Protein AF-A0A3C1G5X4-F1 (afdb_monomer_lite)

Structure (mmCIF, N/CA/C/O backbone):
data_AF-A0A3C1G5X4-F1
#
_entry.id   AF-A0A3C1G5X4-F1
#
loop_
_atom_site.group_PDB
_atom_site.id
_atom_site.type_symbol
_atom_site.label_atom_id
_atom_site.label_alt_id
_atom_site.label_comp_id
_atom_site.label_asym_id
_atom_site.label_entity_id
_atom_site.label_seq_id
_atom_site.pdbx_PDB_ins_code
_atom_site.Cartn_x
_atom_site.Cartn_y
_atom_site.Cartn_z
_atom_site.occupancy
_atom_site.B_iso_or_equiv
_atom_site.auth_seq_id
_atom_site.auth_comp_id
_atom_site.auth_asym_id
_atom_site.auth_atom_id
_atom_site.pdbx_PDB_model_num
ATOM 1 N N . MET A 1 1 ? -15.131 -50.907 -40.702 1.00 49.12 1 MET A N 1
ATOM 2 C CA . MET A 1 1 ? -14.258 -50.267 -39.691 1.00 49.12 1 MET A CA 1
ATOM 3 C C . MET A 1 1 ? -14.423 -48.746 -39.749 1.00 49.12 1 MET A C 1
ATOM 5 O O . MET A 1 1 ? -13.619 -48.085 -40.386 1.00 49.12 1 MET A O 1
ATOM 9 N N . LYS A 1 2 ? -15.504 -48.186 -39.184 1.00 49.38 2 LYS A N 1
ATOM 10 C CA . LYS A 1 2 ? -15.784 -46.731 -39.173 1.00 49.38 2 LYS A CA 1
ATOM 11 C C . LYS A 1 2 ? -16.696 -46.346 -37.987 1.00 49.38 2 LYS A C 1
ATOM 13 O O . LYS A 1 2 ? -17.734 -45.744 -38.201 1.00 49.38 2 LYS A O 1
ATOM 18 N N . SER A 1 3 ? -16.367 -46.736 -36.751 1.00 52.91 3 SER A N 1
ATOM 19 C CA . SER A 1 3 ? -17.210 -46.393 -35.578 1.00 52.91 3 SER A CA 1
ATOM 20 C C . SER A 1 3 ? -16.439 -46.234 -34.262 1.00 52.91 3 SER A C 1
ATOM 22 O O . SER A 1 3 ? -17.001 -46.453 -33.199 1.00 52.91 3 SER A O 1
ATOM 24 N N . THR A 1 4 ? -15.159 -45.862 -34.296 1.00 50.31 4 THR A N 1
ATOM 25 C CA . THR A 1 4 ? -14.372 -45.635 -33.064 1.00 50.31 4 THR A CA 1
ATOM 26 C C . THR A 1 4 ? -13.879 -44.199 -32.893 1.00 50.31 4 THR A C 1
ATOM 28 O O . THR A 1 4 ? -13.441 -43.843 -31.808 1.00 50.31 4 THR A O 1
ATOM 31 N N . VAL A 1 5 ? -14.006 -43.341 -33.911 1.00 53.31 5 VAL A N 1
ATOM 32 C CA . VAL A 1 5 ? -13.468 -41.963 -33.868 1.00 53.31 5 VAL A CA 1
ATOM 33 C C . VAL A 1 5 ? -14.471 -40.946 -33.298 1.00 53.31 5 VAL A C 1
ATOM 35 O O . VAL A 1 5 ? -14.082 -39.863 -32.884 1.00 53.31 5 VAL A O 1
ATOM 38 N N . PHE A 1 6 ? -15.762 -41.285 -33.215 1.00 48.81 6 PHE A N 1
ATOM 39 C CA . PHE A 1 6 ? -16.797 -40.336 -32.773 1.00 48.81 6 PHE A CA 1
ATOM 40 C C . PHE A 1 6 ? -17.026 -40.289 -31.253 1.00 48.81 6 PHE A C 1
ATOM 42 O O . PHE A 1 6 ? -17.592 -39.321 -30.756 1.00 48.81 6 PHE A O 1
ATOM 49 N N . ILE A 1 7 ? -16.582 -41.299 -30.498 1.00 53.88 7 ILE A N 1
ATOM 50 C CA . ILE A 1 7 ? -16.877 -41.400 -29.055 1.00 53.88 7 ILE A CA 1
ATOM 51 C C . ILE A 1 7 ? -15.843 -40.641 -28.205 1.00 53.88 7 ILE A C 1
ATOM 53 O O . ILE A 1 7 ? -16.163 -40.163 -27.120 1.00 53.88 7 ILE A O 1
ATOM 57 N N . THR A 1 8 ? -14.628 -40.427 -28.713 1.00 53.16 8 THR A N 1
ATOM 58 C CA . THR A 1 8 ? -13.585 -39.667 -28.004 1.00 53.16 8 THR A CA 1
ATOM 59 C C . THR A 1 8 ? -13.801 -38.152 -28.029 1.00 53.16 8 THR A C 1
ATOM 61 O O . THR A 1 8 ? -13.271 -37.461 -27.164 1.00 53.16 8 THR A O 1
ATOM 64 N N . LEU A 1 9 ? -14.608 -37.619 -28.956 1.00 48.22 9 LEU A N 1
ATOM 65 C CA . LEU A 1 9 ? -14.823 -36.170 -29.069 1.00 48.22 9 LEU A CA 1
ATOM 66 C C . LEU A 1 9 ? -15.891 -35.624 -28.100 1.00 48.22 9 LEU A C 1
ATOM 68 O O . LEU A 1 9 ? -15.867 -34.443 -27.770 1.00 48.22 9 LEU A O 1
ATOM 72 N N . ILE A 1 10 ? -16.806 -36.469 -27.611 1.00 54.38 10 ILE A N 1
ATOM 73 C CA . ILE A 1 10 ? -17.883 -36.045 -26.693 1.00 54.38 10 ILE A CA 1
ATOM 74 C C . ILE A 1 10 ? -17.383 -35.971 -25.239 1.00 54.38 10 ILE A C 1
ATOM 76 O O . ILE A 1 10 ? -17.856 -35.145 -24.463 1.00 54.38 10 ILE A O 1
ATOM 80 N N . PHE A 1 11 ? -16.359 -36.749 -24.878 1.00 49.84 11 PHE A N 1
ATOM 81 C CA . PHE A 1 11 ? -15.753 -36.692 -23.540 1.00 49.84 11 PHE A CA 1
ATOM 82 C C . PHE A 1 11 ? -14.869 -35.456 -23.302 1.00 49.84 11 PHE A C 1
ATOM 84 O O . PHE A 1 11 ? -14.578 -35.128 -22.155 1.00 49.84 11 PHE A O 1
ATOM 91 N N . LEU A 1 12 ? -14.478 -34.738 -24.359 1.00 49.97 12 LEU A N 1
ATOM 92 C CA . LEU A 1 12 ? -13.647 -33.530 -24.274 1.00 49.97 12 LEU A CA 1
ATOM 93 C C . LEU A 1 12 ? -14.450 -32.227 -24.122 1.00 49.97 12 LEU A C 1
ATOM 95 O O . LEU A 1 12 ? -13.857 -31.176 -23.899 1.00 49.97 12 LEU A O 1
ATOM 99 N N . LEU A 1 13 ? -15.784 -32.286 -24.201 1.00 49.97 13 LEU A N 1
ATOM 100 C CA . LEU A 1 13 ? -16.666 -31.116 -24.076 1.00 49.97 13 LEU A CA 1
ATOM 101 C C . LEU A 1 13 ? -17.341 -30.983 -22.699 1.00 49.97 13 LEU A C 1
ATOM 103 O O . LEU A 1 13 ? -18.046 -30.009 -22.470 1.00 49.97 13 LEU A O 1
ATOM 107 N N . MET A 1 14 ? -17.118 -31.920 -21.770 1.00 51.94 14 MET A N 1
ATOM 108 C CA . MET A 1 14 ? -17.723 -31.895 -20.424 1.00 51.94 14 MET A CA 1
ATOM 109 C C . MET A 1 14 ? -16.789 -31.366 -19.318 1.00 51.94 14 MET A C 1
ATOM 111 O O . MET A 1 14 ? -17.179 -31.338 -18.155 1.00 51.94 14 MET A O 1
ATOM 115 N N . THR A 1 15 ? -15.561 -30.937 -19.636 1.00 52.03 15 THR A N 1
ATOM 116 C CA . THR A 1 15 ? -14.566 -30.490 -18.631 1.00 52.03 15 THR A CA 1
ATOM 117 C C . THR A 1 15 ? -14.362 -28.975 -18.550 1.00 52.03 15 THR A C 1
ATOM 119 O O . THR A 1 15 ? -13.504 -28.504 -17.809 1.00 52.03 15 THR A O 1
ATOM 122 N N . SER A 1 16 ? -15.160 -28.183 -19.258 1.00 46.69 16 SER A N 1
ATOM 123 C CA . SER A 1 16 ? -15.154 -26.717 -19.179 1.00 46.69 16 SER A CA 1
ATOM 124 C C . SER A 1 16 ? -16.594 -26.281 -18.905 1.00 46.69 16 SER A C 1
ATOM 126 O O . SER A 1 16 ? -17.470 -26.525 -19.714 1.00 46.69 16 SER A O 1
ATOM 128 N N . THR A 1 17 ? -16.989 -25.726 -17.768 1.00 49.56 17 THR A N 1
ATOM 129 C CA . THR A 1 17 ? -16.284 -24.915 -16.782 1.00 49.56 17 THR A CA 1
ATOM 130 C C . THR A 1 17 ? -17.066 -25.004 -15.470 1.00 49.56 17 THR A C 1
ATOM 132 O O . THR A 1 17 ? -18.128 -24.395 -15.341 1.00 49.56 17 THR A O 1
ATOM 135 N N . ILE A 1 18 ? -16.544 -25.717 -14.471 1.00 49.91 18 ILE A N 1
ATOM 136 C CA . ILE A 1 18 ? -16.861 -25.356 -13.089 1.00 49.91 18 ILE A CA 1
ATOM 137 C C . ILE A 1 18 ? -16.033 -24.100 -12.854 1.00 49.91 18 ILE A C 1
ATOM 139 O O . ILE A 1 18 ? -14.828 -24.172 -12.617 1.00 49.91 18 ILE A O 1
ATOM 143 N N . VAL A 1 19 ? -16.662 -22.937 -13.028 1.00 45.19 19 VAL A N 1
ATOM 144 C CA . VAL A 1 19 ? -16.152 -21.701 -12.446 1.00 45.19 19 VAL A CA 1
ATOM 145 C C . VAL A 1 19 ? -16.224 -21.949 -10.949 1.00 45.19 19 VAL A C 1
ATOM 147 O O . VAL A 1 19 ? -17.275 -21.798 -10.332 1.00 45.19 19 VAL A O 1
ATOM 150 N N . VAL A 1 20 ? -15.120 -22.437 -10.387 1.00 46.50 20 VAL A N 1
ATOM 151 C CA . VAL A 1 20 ? -14.869 -22.340 -8.959 1.00 46.50 20 VAL A CA 1
ATOM 152 C C . VAL A 1 20 ? -14.794 -20.842 -8.722 1.00 46.50 20 VAL A C 1
ATOM 154 O O . VAL A 1 20 ? -13.749 -20.218 -8.895 1.00 46.50 20 VAL A O 1
ATOM 157 N N . PHE A 1 21 ? -15.947 -20.248 -8.417 1.00 40.31 21 PHE A N 1
ATOM 158 C CA . PHE A 1 21 ? -15.973 -19.085 -7.563 1.00 40.31 21 PHE A CA 1
ATOM 159 C C . PHE A 1 21 ? -15.227 -19.548 -6.320 1.00 40.31 21 PHE A C 1
ATOM 161 O O . PHE A 1 21 ? -15.759 -20.279 -5.489 1.00 40.31 21 PHE A O 1
ATOM 168 N N . ALA A 1 22 ? -13.944 -19.201 -6.252 1.00 45.12 22 ALA A N 1
ATOM 169 C CA . ALA A 1 22 ? -13.315 -18.964 -4.979 1.00 45.12 22 ALA A CA 1
ATOM 170 C C . ALA A 1 22 ? -14.116 -17.802 -4.390 1.00 45.12 22 ALA A C 1
ATOM 172 O O . ALA A 1 22 ? -13.772 -16.635 -4.564 1.00 45.12 22 ALA A O 1
ATOM 173 N N . GLU A 1 23 ? -15.274 -18.123 -3.811 1.00 42.19 23 GLU A N 1
ATOM 174 C CA . GLU A 1 23 ? -15.791 -17.333 -2.721 1.00 42.19 23 GLU A CA 1
ATOM 175 C C . GLU A 1 23 ? -14.635 -17.347 -1.730 1.00 42.19 23 GLU A C 1
ATOM 177 O O . GLU A 1 23 ? -14.318 -18.376 -1.131 1.00 42.19 23 GLU A O 1
ATOM 182 N N . ASP A 1 24 ? -13.899 -16.235 -1.696 1.00 42.38 24 ASP A N 1
ATOM 183 C CA . ASP A 1 24 ? -13.117 -15.849 -0.537 1.00 42.38 24 ASP A CA 1
ATOM 184 C C . ASP A 1 24 ? -14.121 -15.912 0.614 1.00 42.38 24 ASP A C 1
ATOM 186 O O . ASP A 1 24 ? -14.856 -14.953 0.869 1.00 42.38 24 ASP A O 1
ATOM 190 N N . GLU A 1 25 ? -14.243 -17.087 1.243 1.00 40.38 25 GLU A N 1
ATOM 191 C CA . GLU A 1 25 ? -14.987 -17.207 2.480 1.00 40.38 25 GLU A CA 1
ATOM 192 C C . GLU A 1 25 ? -14.458 -16.086 3.368 1.00 40.38 25 GLU A C 1
ATOM 194 O O . GLU A 1 25 ? -13.232 -15.908 3.441 1.00 40.38 25 GLU A O 1
ATOM 199 N N . PRO A 1 26 ? -15.335 -15.274 3.985 1.00 43.09 26 PRO A N 1
ATOM 200 C CA . PRO A 1 26 ? -14.900 -14.155 4.790 1.00 43.09 26 PRO A CA 1
ATOM 201 C C . PRO A 1 26 ? -14.066 -14.737 5.918 1.00 43.09 26 PRO A C 1
ATOM 203 O O . PRO A 1 26 ? -14.596 -15.254 6.895 1.00 43.09 26 PRO A O 1
ATOM 206 N N . LYS A 1 27 ? -12.744 -14.720 5.745 1.00 51.12 27 LYS A N 1
ATOM 207 C CA . LYS A 1 27 ? -11.814 -15.298 6.697 1.00 51.12 27 LYS A CA 1
ATOM 208 C C . LYS A 1 27 ? -12.042 -14.541 7.994 1.00 51.12 27 LYS A C 1
ATOM 210 O O . LYS A 1 27 ? -11.720 -13.357 8.087 1.00 51.12 27 LYS A O 1
ATOM 215 N N . ILE A 1 28 ? -12.687 -15.202 8.951 1.00 47.69 28 ILE A N 1
ATOM 216 C CA . ILE A 1 28 ? -12.995 -14.634 10.257 1.00 47.69 28 ILE A CA 1
ATOM 217 C C . ILE A 1 28 ? -11.686 -14.687 11.028 1.00 47.69 28 ILE A C 1
ATOM 219 O O . ILE A 1 28 ? -11.305 -15.726 11.564 1.00 47.69 28 ILE A O 1
ATOM 223 N N . PHE A 1 29 ? -10.950 -13.580 11.005 1.00 50.50 29 PHE A N 1
ATOM 224 C CA . PHE A 1 29 ? -9.705 -13.488 11.752 1.00 50.50 29 PHE A CA 1
ATOM 225 C C . PHE A 1 29 ? -10.045 -13.329 13.231 1.00 50.50 29 PHE A C 1
ATOM 227 O O . PHE A 1 29 ? -10.739 -12.388 13.624 1.00 50.50 29 PHE A O 1
ATOM 234 N N . SER A 1 30 ? -9.589 -14.280 14.041 1.00 49.56 30 SER A N 1
ATOM 235 C CA . SER A 1 30 ? -9.834 -14.270 15.481 1.00 49.56 30 SER A CA 1
ATOM 236 C C . SER A 1 30 ? -8.801 -13.381 16.181 1.00 49.56 30 SER A C 1
ATOM 238 O O . SER A 1 30 ? -7.772 -13.031 15.601 1.00 49.56 30 SER A O 1
ATOM 240 N N . ASN A 1 31 ? -9.020 -13.040 17.455 1.00 48.72 31 ASN A N 1
ATOM 241 C CA . ASN A 1 31 ? -8.040 -12.277 18.241 1.00 48.72 31 ASN A CA 1
ATOM 242 C C . ASN A 1 31 ? -6.639 -12.933 18.272 1.00 48.72 31 ASN A C 1
ATOM 244 O O . ASN A 1 31 ? -5.655 -12.246 18.536 1.00 48.72 31 ASN A O 1
ATOM 248 N N . SER A 1 32 ? -6.512 -14.231 17.959 1.00 52.09 32 SER A N 1
ATOM 249 C CA . SER A 1 32 ? -5.213 -14.903 17.811 1.00 52.09 32 SER A CA 1
ATOM 250 C C . SER A 1 32 ? -4.388 -14.397 16.625 1.00 52.09 32 SER A C 1
ATOM 252 O O . SER A 1 32 ? -3.160 -14.433 16.681 1.00 52.09 32 SER A O 1
ATOM 254 N N . ASP A 1 33 ? -5.028 -13.894 15.567 1.00 51.75 33 ASP A N 1
ATOM 255 C CA . ASP A 1 33 ? -4.351 -13.385 14.367 1.00 51.75 33 ASP A CA 1
ATOM 256 C C . ASP A 1 33 ? -3.678 -12.020 14.602 1.00 51.75 33 ASP A C 1
ATOM 258 O O . ASP A 1 33 ? -2.836 -11.582 13.816 1.00 51.75 33 ASP A O 1
ATOM 262 N N . LEU A 1 34 ? -3.991 -11.367 15.728 1.00 53.50 34 LEU A N 1
ATOM 263 C CA . LEU A 1 34 ? -3.372 -10.117 16.183 1.00 53.50 34 LEU A CA 1
ATOM 264 C C . LEU A 1 34 ? -2.023 -10.343 16.886 1.00 53.50 34 LEU A C 1
ATOM 266 O O . LEU A 1 34 ? -1.297 -9.389 17.161 1.00 53.50 34 LEU A O 1
ATOM 270 N N . THR A 1 35 ? -1.623 -11.597 17.125 1.00 53.03 35 THR A N 1
ATOM 271 C CA . THR A 1 35 ? -0.295 -11.922 17.679 1.00 53.03 35 THR A CA 1
ATOM 272 C C . THR A 1 35 ? 0.867 -11.446 16.795 1.00 53.03 35 THR A C 1
ATOM 274 O O . THR A 1 35 ? 1.985 -11.309 17.297 1.00 53.03 35 THR A O 1
ATOM 277 N N . LYS A 1 36 ? 0.615 -11.106 15.517 1.00 58.28 36 LYS A N 1
ATOM 278 C CA . LYS A 1 36 ? 1.622 -10.549 14.595 1.00 58.28 36 LYS A CA 1
ATOM 279 C C . LYS A 1 36 ? 2.200 -9.199 15.045 1.00 58.28 36 LYS A C 1
ATOM 281 O O . LYS A 1 36 ? 3.341 -8.906 14.715 1.00 58.28 36 LYS A O 1
ATOM 286 N N . TYR A 1 37 ? 1.474 -8.411 15.843 1.00 52.44 37 TYR A N 1
ATOM 287 C CA . TYR A 1 37 ? 1.978 -7.134 16.379 1.00 52.44 37 TYR A CA 1
ATOM 288 C C . TYR A 1 37 ? 2.816 -7.299 17.658 1.00 52.44 37 TYR A C 1
ATOM 290 O O . TYR A 1 37 ? 3.270 -6.313 18.231 1.00 52.44 37 TYR A O 1
ATOM 298 N N . GLY A 1 38 ? 3.013 -8.538 18.126 1.00 45.72 38 GLY A N 1
ATOM 299 C CA . GLY A 1 38 ? 3.728 -8.848 19.364 1.00 45.72 38 GLY A CA 1
ATOM 300 C C . GLY A 1 38 ? 5.202 -9.236 19.205 1.00 45.72 38 GLY A C 1
ATOM 301 O O . GLY A 1 38 ? 5.830 -9.564 20.211 1.00 45.72 38 GLY A O 1
ATOM 302 N N . ARG A 1 39 ? 5.778 -9.259 17.993 1.00 51.28 39 ARG A N 1
ATOM 303 C CA . ARG A 1 39 ? 7.191 -9.638 17.789 1.00 51.28 39 ARG A CA 1
ATOM 304 C C . ARG A 1 39 ? 7.867 -8.858 16.662 1.00 51.28 39 ARG A C 1
ATOM 306 O O . ARG A 1 39 ? 7.634 -9.137 15.493 1.00 51.28 39 ARG A O 1
ATOM 313 N N . GLY A 1 40 ? 8.769 -7.959 17.045 1.00 40.06 40 GLY A N 1
ATOM 314 C CA . GLY A 1 40 ? 9.733 -7.303 16.163 1.00 40.06 40 GLY A CA 1
ATOM 315 C C . GLY A 1 40 ? 10.490 -6.222 16.929 1.00 40.06 40 GLY A C 1
ATOM 316 O O . GLY A 1 40 ? 9.880 -5.272 17.412 1.00 40.06 40 GLY A O 1
ATOM 317 N N . ASP A 1 41 ? 11.793 -6.433 17.105 1.00 45.72 41 ASP A N 1
ATOM 318 C CA . ASP A 1 41 ? 12.717 -5.624 17.903 1.00 45.72 41 ASP A CA 1
ATOM 319 C C . ASP A 1 41 ? 12.580 -4.115 17.632 1.00 45.72 41 ASP A C 1
ATOM 321 O O . ASP A 1 41 ? 12.596 -3.691 16.480 1.00 45.72 41 ASP A O 1
ATOM 325 N N . SER A 1 42 ? 12.483 -3.322 18.711 1.00 42.53 42 SER A N 1
ATOM 326 C CA . SER A 1 42 ? 12.255 -1.858 18.818 1.00 42.53 42 SER A CA 1
ATOM 327 C C . SER A 1 42 ? 10.814 -1.334 19.007 1.00 42.53 42 SER A C 1
ATOM 329 O O . SER A 1 42 ? 10.616 -0.124 19.102 1.00 42.53 42 SER A O 1
ATOM 331 N N . GLY A 1 43 ? 9.823 -2.208 19.217 1.00 41.03 43 GLY A N 1
ATOM 332 C CA . GLY A 1 43 ? 8.529 -1.847 19.832 1.00 41.03 43 GLY A CA 1
ATOM 333 C C . GLY A 1 43 ? 8.537 -1.989 21.368 1.00 41.03 43 GLY A C 1
ATOM 334 O O . GLY A 1 43 ? 9.355 -2.747 21.893 1.00 41.03 43 GLY A O 1
ATOM 335 N N . PRO A 1 44 ? 7.660 -1.287 22.122 1.00 39.25 44 PRO A N 1
ATOM 336 C CA . PRO A 1 44 ? 7.645 -1.356 23.583 1.00 39.25 44 PRO A CA 1
ATOM 337 C C . PRO A 1 44 ? 7.445 -2.804 24.039 1.00 39.25 44 PRO A C 1
ATOM 339 O O . PRO A 1 44 ? 6.530 -3.488 23.590 1.00 39.25 44 PRO A O 1
ATOM 342 N N . SER A 1 45 ? 8.339 -3.268 24.912 1.00 37.56 45 SER A N 1
ATOM 343 C CA . SER A 1 45 ? 8.359 -4.619 25.473 1.00 37.56 45 SER A CA 1
ATOM 344 C C . SER A 1 45 ? 7.011 -4.970 26.110 1.00 37.56 45 SER A C 1
ATOM 346 O O . SER A 1 45 ? 6.716 -4.549 27.228 1.00 37.56 45 SER A O 1
ATOM 348 N N . TYR A 1 46 ? 6.185 -5.748 25.412 1.00 48.31 46 TYR A N 1
ATOM 349 C CA . TYR A 1 46 ? 4.961 -6.299 25.980 1.00 48.31 46 TYR A CA 1
ATOM 350 C C . TYR A 1 46 ? 5.322 -7.532 26.809 1.00 48.31 46 TYR A C 1
ATOM 352 O O . TYR A 1 46 ? 5.525 -8.627 26.279 1.00 48.31 46 TYR A O 1
ATOM 360 N N . ASP A 1 47 ? 5.417 -7.334 28.123 1.00 39.19 47 ASP A N 1
ATOM 361 C CA . ASP A 1 47 ? 5.464 -8.411 29.108 1.00 39.19 47 ASP A CA 1
ATOM 362 C C . ASP A 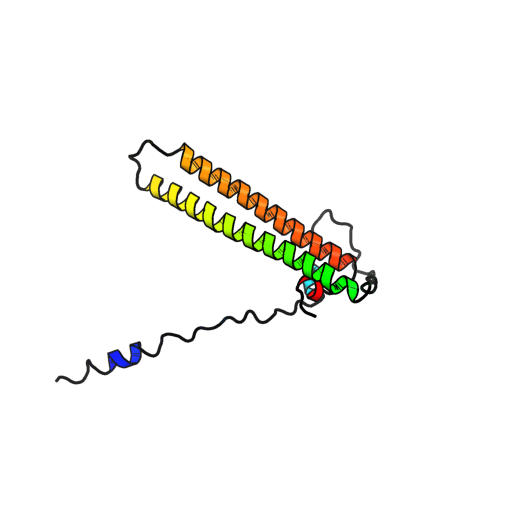1 47 ? 4.321 -9.400 28.841 1.00 39.19 47 ASP A C 1
ATOM 364 O O . ASP A 1 47 ? 3.136 -9.082 29.001 1.00 39.19 47 ASP A O 1
ATOM 368 N N . LYS A 1 48 ? 4.689 -10.626 28.458 1.00 44.66 48 LYS A N 1
ATOM 369 C CA . LYS A 1 48 ? 3.809 -11.798 28.443 1.00 44.66 48 LYS A CA 1
ATOM 370 C C . LYS A 1 48 ? 3.344 -12.082 29.873 1.00 44.66 48 LYS A C 1
ATOM 372 O O . LYS A 1 48 ? 3.935 -12.898 30.570 1.00 44.66 48 LYS A O 1
ATOM 377 N N . GLY A 1 49 ? 2.310 -11.395 30.334 1.00 41.28 49 GLY A N 1
ATOM 378 C CA . GLY A 1 49 ? 1.790 -11.611 31.684 1.00 41.28 49 GLY A CA 1
ATOM 379 C C . GLY A 1 49 ? 0.826 -10.553 32.192 1.00 41.28 49 GLY A C 1
ATOM 380 O O . GLY A 1 49 ? 0.102 -10.815 33.148 1.00 41.28 49 GLY A O 1
ATOM 381 N N . LYS A 1 50 ? 0.749 -9.381 31.555 1.00 41.00 50 LYS A N 1
ATOM 382 C CA . LYS A 1 50 ? -0.319 -8.427 31.857 1.00 41.00 50 LYS A CA 1
ATOM 383 C C . LYS A 1 50 ? -1.485 -8.693 30.917 1.00 41.00 50 LYS A C 1
ATOM 385 O O . LYS A 1 50 ? -1.351 -8.509 29.711 1.00 41.00 50 LYS A O 1
ATOM 390 N N . ASN A 1 51 ? -2.620 -9.116 31.477 1.00 41.88 51 ASN A N 1
ATOM 391 C CA . ASN A 1 51 ? -3.922 -8.919 30.845 1.00 41.88 51 ASN A CA 1
ATOM 392 C C . ASN A 1 51 ? -4.014 -7.428 30.512 1.00 41.88 51 ASN A C 1
ATOM 394 O O . ASN A 1 51 ? -4.276 -6.607 31.390 1.00 41.88 51 ASN A O 1
ATOM 398 N N . VAL A 1 52 ? -3.697 -7.067 29.269 1.00 48.84 52 VAL A N 1
ATOM 399 C CA . VAL A 1 52 ? -3.999 -5.741 28.752 1.00 48.84 52 VAL A CA 1
ATOM 400 C C . VAL A 1 52 ? -5.514 -5.730 28.666 1.00 48.84 52 VAL A C 1
ATOM 402 O O . VAL A 1 52 ? -6.088 -6.277 27.728 1.00 48.84 52 VAL A O 1
ATOM 405 N N . THR A 1 53 ? -6.165 -5.201 29.702 1.00 51.97 53 THR A N 1
ATOM 406 C CA . THR A 1 53 ? -7.585 -4.874 29.647 1.00 51.97 53 THR A CA 1
ATOM 407 C C . THR A 1 53 ? -7.714 -3.805 28.576 1.00 51.97 53 THR A C 1
ATOM 409 O O . THR A 1 53 ? -7.483 -2.623 28.833 1.00 51.97 53 THR A O 1
ATOM 412 N N . LEU A 1 54 ? -7.963 -4.246 27.343 1.00 58.19 54 LEU A N 1
ATOM 413 C CA . LEU A 1 54 ? -8.269 -3.348 26.247 1.00 58.19 54 LEU A CA 1
ATOM 414 C C . LEU A 1 54 ? -9.502 -2.540 26.665 1.00 58.19 54 LEU A C 1
ATOM 416 O O . LEU A 1 54 ? -10.436 -3.121 27.228 1.00 58.19 54 LEU A O 1
ATOM 420 N N . PRO A 1 55 ? -9.497 -1.213 26.463 1.00 60.72 55 PRO A N 1
ATOM 421 C CA . PRO A 1 55 ? -10.672 -0.407 26.749 1.00 60.72 55 PRO A CA 1
ATOM 422 C C . PRO A 1 55 ? -11.863 -0.967 25.965 1.00 60.72 55 PRO A C 1
ATOM 424 O O . PRO A 1 55 ? -11.703 -1.385 24.817 1.00 60.72 55 PRO A O 1
ATOM 427 N N . GLU A 1 56 ? -13.048 -1.004 26.581 1.00 60.53 56 GLU A N 1
ATOM 428 C CA . GLU A 1 56 ? -14.258 -1.371 25.846 1.00 60.53 56 GLU A CA 1
ATOM 429 C C . GLU A 1 56 ? -14.412 -0.440 24.634 1.00 60.53 56 GLU A C 1
ATOM 431 O O . GLU A 1 56 ? -14.209 0.776 24.768 1.00 60.53 56 GLU A O 1
ATOM 436 N N . PRO A 1 57 ? -14.746 -0.987 23.451 1.00 58.28 57 PRO A N 1
ATOM 437 C CA . PRO A 1 57 ? -14.880 -0.192 22.245 1.00 58.28 57 PRO A CA 1
ATOM 438 C C . PRO A 1 57 ? -15.914 0.908 22.479 1.00 58.28 57 PRO A C 1
ATOM 440 O O . PRO A 1 57 ? -17.072 0.650 22.821 1.00 58.28 57 PRO A O 1
ATOM 443 N N . LYS A 1 58 ? -15.479 2.158 22.310 1.00 59.62 58 LYS A N 1
ATOM 444 C CA . LYS A 1 58 ? -16.348 3.328 22.402 1.00 59.62 58 LYS A CA 1
ATOM 445 C C . LYS A 1 58 ? -17.435 3.189 21.335 1.00 59.62 58 LYS A C 1
ATOM 447 O O . LYS A 1 58 ? -17.108 3.081 20.169 1.00 59.62 58 LYS A O 1
ATOM 452 N N . SER A 1 59 ? -18.698 3.146 21.769 1.00 66.25 59 SER A N 1
ATOM 453 C CA . SER A 1 59 ? -19.932 3.433 21.015 1.00 66.25 59 SER A CA 1
ATOM 454 C C . SER A 1 59 ? -20.137 2.792 19.620 1.00 66.25 59 SER A C 1
ATOM 456 O O . SER A 1 59 ? -19.291 2.792 18.735 1.00 66.25 59 SER A O 1
ATOM 458 N N . ASN A 1 60 ? -21.370 2.362 19.323 1.00 66.62 60 ASN A N 1
ATOM 459 C CA . ASN A 1 60 ? -21.757 1.938 17.966 1.00 66.62 60 ASN A CA 1
ATOM 460 C C . ASN A 1 60 ? -21.545 3.025 16.884 1.00 66.62 60 ASN A C 1
ATOM 462 O O . ASN A 1 60 ? -21.478 2.674 15.707 1.00 66.62 60 ASN A O 1
ATOM 466 N N . SER A 1 61 ? -21.436 4.309 17.254 1.00 66.19 61 SER A N 1
ATOM 467 C CA . SER A 1 61 ? -21.104 5.407 16.327 1.00 66.19 61 SER A CA 1
ATOM 468 C C . SER A 1 61 ? -19.735 5.243 15.670 1.00 66.19 61 SER A C 1
ATOM 470 O O . SER A 1 61 ? -19.559 5.635 14.519 1.00 66.19 61 SER A O 1
ATOM 472 N N . ASP A 1 62 ? -18.790 4.606 16.359 1.00 82.06 62 ASP A N 1
ATOM 473 C CA . ASP A 1 62 ? -17.393 4.553 15.929 1.00 82.06 62 ASP A CA 1
ATOM 474 C C . ASP A 1 62 ? -17.188 3.412 14.914 1.00 82.06 62 ASP A C 1
ATOM 476 O O . ASP A 1 62 ? -16.236 3.421 14.135 1.00 82.06 62 ASP A O 1
ATOM 480 N N . LYS A 1 63 ? -18.138 2.462 14.834 1.00 85.00 63 LYS A N 1
ATOM 481 C CA . LYS A 1 63 ? -18.149 1.356 13.855 1.00 85.00 63 LYS A CA 1
ATOM 482 C C . LYS A 1 63 ? -17.979 1.842 12.421 1.00 85.00 63 LYS A C 1
ATOM 484 O O . LYS A 1 63 ? -17.177 1.289 11.673 1.00 85.00 63 LYS A O 1
ATOM 489 N N . GLN A 1 64 ? -18.748 2.861 12.036 1.00 88.94 64 GLN A N 1
ATOM 490 C CA . GLN A 1 64 ? -18.721 3.395 10.674 1.00 88.94 64 GLN A CA 1
ATOM 491 C C . GLN A 1 64 ? -17.409 4.121 10.380 1.00 88.94 64 GLN A C 1
ATOM 493 O O . GLN A 1 64 ? -16.900 4.027 9.267 1.00 88.94 64 GLN A O 1
ATOM 498 N N . GLU A 1 65 ? -16.841 4.807 11.372 1.00 90.31 65 GLU A N 1
ATOM 499 C CA . GLU A 1 65 ? -15.560 5.492 11.225 1.00 90.31 65 GLU A CA 1
ATOM 500 C C . GLU A 1 65 ? -14.414 4.496 11.029 1.00 90.31 65 GLU A C 1
ATOM 502 O O . GLU A 1 65 ? -13.632 4.643 10.090 1.00 90.31 65 GLU A O 1
ATOM 507 N N . TRP A 1 66 ? -14.361 3.440 11.845 1.00 90.62 66 TRP A N 1
ATOM 508 C CA . TRP A 1 66 ? -13.359 2.382 11.710 1.00 90.62 66 TRP A CA 1
ATOM 509 C C . TRP A 1 66 ? -13.509 1.604 10.401 1.00 90.62 66 TRP A C 1
ATOM 511 O O . TRP A 1 66 ? -12.515 1.361 9.721 1.00 90.62 66 TRP A O 1
ATOM 521 N N . CYS A 1 67 ? -14.739 1.282 9.998 1.00 91.75 67 CYS A N 1
ATOM 522 C CA . CYS A 1 67 ? -15.011 0.674 8.695 1.00 91.75 67 CYS A CA 1
ATOM 523 C C . CYS A 1 67 ? -14.552 1.573 7.538 1.00 91.75 67 CYS A C 1
ATOM 525 O O . CYS A 1 67 ? -13.878 1.104 6.621 1.00 91.75 67 CYS A O 1
ATOM 527 N N . ARG A 1 68 ? -14.843 2.880 7.593 1.00 93.38 68 ARG A N 1
ATOM 528 C CA . ARG A 1 68 ? -14.377 3.837 6.581 1.00 93.38 68 ARG A CA 1
ATOM 529 C C . ARG A 1 68 ? -12.853 3.892 6.526 1.00 93.38 68 ARG A C 1
ATOM 531 O O . ARG A 1 68 ? -12.299 3.821 5.437 1.00 93.38 68 ARG A O 1
ATOM 538 N N . LEU A 1 69 ? -12.183 3.969 7.678 1.00 92.69 69 LEU A N 1
ATOM 539 C CA . LEU A 1 69 ? -10.722 3.977 7.747 1.00 92.69 69 LEU A CA 1
ATOM 540 C C . LEU A 1 69 ? -10.122 2.717 7.113 1.00 92.69 69 LEU A C 1
ATOM 542 O O . LEU A 1 69 ? -9.209 2.825 6.299 1.00 92.69 69 LEU A O 1
ATOM 546 N N . GLY A 1 70 ? -10.623 1.533 7.473 1.00 92.44 70 GLY A N 1
ATOM 547 C CA . GLY A 1 70 ? -10.124 0.280 6.912 1.00 92.44 70 GLY A CA 1
ATOM 548 C C . GLY A 1 70 ? -10.342 0.193 5.403 1.00 92.44 70 GLY A C 1
ATOM 549 O O . GLY A 1 70 ? -9.409 -0.143 4.676 1.00 92.44 70 GLY A O 1
ATOM 550 N N . LYS A 1 71 ? -11.517 0.613 4.917 1.00 93.94 71 LYS A N 1
ATOM 551 C CA . LYS A 1 71 ? -11.815 0.689 3.483 1.00 93.94 71 LYS A CA 1
ATOM 552 C C . LYS A 1 71 ? -10.892 1.656 2.738 1.00 93.94 71 LYS A C 1
ATOM 554 O O . LYS A 1 71 ? -10.350 1.285 1.703 1.00 93.94 71 LYS A O 1
ATOM 559 N N . ASP A 1 72 ? -10.688 2.865 3.261 1.00 94.19 72 ASP A N 1
ATOM 560 C CA . ASP A 1 72 ? -9.826 3.878 2.636 1.00 94.19 72 ASP A CA 1
ATOM 561 C C . ASP A 1 72 ? -8.390 3.343 2.463 1.00 94.19 72 ASP A C 1
ATOM 563 O O . ASP A 1 72 ? -7.755 3.544 1.423 1.00 94.19 72 ASP A O 1
ATOM 567 N N . VAL A 1 73 ? -7.891 2.616 3.467 1.00 93.00 73 VAL A N 1
ATOM 568 C CA . VAL A 1 73 ? -6.559 2.003 3.438 1.00 93.00 73 VAL A CA 1
ATOM 569 C C . VAL A 1 73 ? -6.495 0.792 2.500 1.00 93.00 73 VAL A C 1
ATOM 571 O O . VAL A 1 73 ? -5.531 0.661 1.742 1.00 93.00 73 VAL A O 1
ATOM 574 N N . ASP A 1 74 ? -7.509 -0.073 2.495 1.00 92.75 74 ASP A N 1
ATOM 575 C CA . ASP A 1 74 ? -7.575 -1.222 1.585 1.00 92.75 74 ASP A CA 1
ATOM 576 C C . ASP A 1 74 ? -7.685 -0.788 0.114 1.00 92.75 74 ASP A C 1
ATOM 578 O O . ASP A 1 74 ? -6.971 -1.324 -0.738 1.00 92.75 74 ASP A O 1
ATOM 582 N N . ASP A 1 75 ? -8.481 0.243 -0.182 1.00 94.94 75 ASP A N 1
ATOM 583 C CA . ASP A 1 75 ? -8.592 0.840 -1.517 1.00 94.94 75 ASP A CA 1
ATOM 584 C C . ASP A 1 75 ? -7.254 1.449 -1.970 1.00 94.94 75 ASP A C 1
ATOM 586 O O . ASP A 1 75 ? -6.856 1.317 -3.135 1.00 94.94 75 ASP A O 1
ATOM 590 N N . ALA A 1 76 ? -6.532 2.117 -1.063 1.00 93.44 76 ALA A N 1
ATOM 591 C CA . ALA A 1 76 ? -5.198 2.642 -1.344 1.00 93.44 76 ALA A CA 1
ATOM 592 C C . ALA A 1 76 ? -4.199 1.511 -1.637 1.00 93.44 76 ALA A C 1
ATOM 594 O O . ALA A 1 76 ? -3.421 1.610 -2.592 1.00 93.44 76 ALA A O 1
ATOM 595 N N . MET A 1 77 ? -4.246 0.426 -0.858 1.00 94.00 77 MET A N 1
ATOM 596 C CA . MET A 1 77 ? -3.375 -0.740 -1.017 1.00 94.00 77 MET A CA 1
ATOM 597 C C . MET A 1 77 ? -3.649 -1.450 -2.347 1.00 94.00 77 MET A C 1
ATOM 599 O O . MET A 1 77 ? -2.711 -1.765 -3.080 1.00 94.00 77 MET A O 1
ATOM 603 N N . TYR A 1 78 ? -4.923 -1.645 -2.699 1.00 95.25 78 TYR A N 1
ATOM 604 C CA . TYR A 1 78 ? -5.334 -2.221 -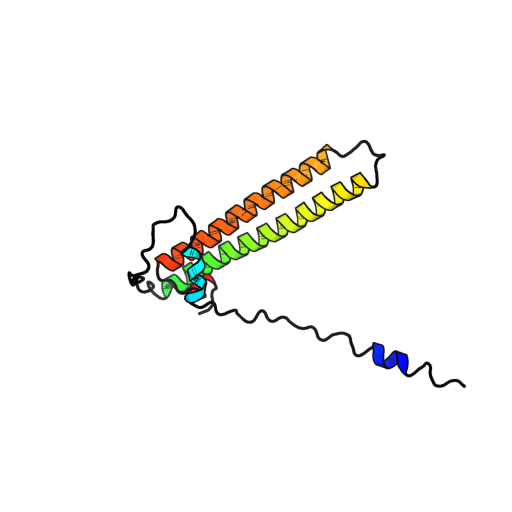3.979 1.00 95.25 78 TYR A CA 1
ATOM 605 C C . TYR A 1 78 ? -4.790 -1.403 -5.160 1.00 95.25 78 TYR A C 1
ATOM 607 O O . TYR A 1 78 ? -4.085 -1.939 -6.017 1.00 95.25 78 TYR A O 1
ATOM 615 N N . LYS A 1 79 ? -5.011 -0.081 -5.157 1.00 95.00 79 LYS A N 1
ATOM 616 C CA . LYS A 1 79 ? -4.507 0.825 -6.206 1.00 95.00 79 LYS A CA 1
ATOM 617 C C . LYS A 1 79 ? -2.982 0.811 -6.304 1.00 95.00 79 LYS A C 1
ATOM 619 O O . LYS A 1 79 ? -2.434 0.829 -7.406 1.00 95.00 79 LYS A O 1
ATOM 624 N N . ALA A 1 80 ? -2.279 0.790 -5.170 1.00 93.56 80 ALA A N 1
ATOM 625 C CA . ALA A 1 80 ? -0.821 0.722 -5.152 1.00 93.56 80 ALA A CA 1
ATOM 626 C C . ALA A 1 80 ? -0.312 -0.587 -5.779 1.00 93.56 80 ALA A C 1
ATOM 628 O O . ALA A 1 80 ? 0.587 -0.545 -6.621 1.00 93.56 80 ALA A O 1
ATOM 629 N N . ARG A 1 81 ? -0.932 -1.728 -5.448 1.00 95.12 81 ARG A N 1
ATOM 630 C CA . ARG A 1 81 ? -0.598 -3.041 -6.026 1.00 95.12 81 ARG A CA 1
ATOM 631 C C . ARG A 1 81 ? -0.847 -3.095 -7.527 1.00 95.12 81 ARG A C 1
ATOM 633 O O . ARG A 1 81 ? 0.027 -3.553 -8.261 1.00 95.12 81 ARG A O 1
ATOM 640 N N . GLU A 1 82 ? -1.984 -2.583 -7.995 1.00 96.81 82 GLU A N 1
ATOM 641 C CA . GLU A 1 82 ? -2.273 -2.505 -9.432 1.00 96.81 82 GLU A CA 1
ATOM 642 C C . GLU A 1 82 ? -1.245 -1.650 -10.179 1.00 96.81 82 GLU A C 1
ATOM 644 O O . GLU A 1 82 ? -0.764 -2.047 -11.242 1.00 96.81 82 GLU A O 1
ATOM 649 N N . MET A 1 83 ? -0.863 -0.495 -9.624 1.00 92.88 83 MET A N 1
ATOM 650 C CA . MET A 1 83 ? 0.152 0.361 -10.240 1.00 92.88 83 MET A CA 1
ATOM 651 C C . MET A 1 83 ? 1.524 -0.315 -10.284 1.00 92.88 83 MET A C 1
ATOM 653 O O . MET A 1 83 ? 2.178 -0.264 -11.325 1.00 92.88 83 MET A O 1
ATOM 657 N N . VAL A 1 84 ? 1.955 -0.956 -9.192 1.00 94.81 84 VAL A N 1
ATOM 658 C CA . VAL A 1 84 ? 3.213 -1.719 -9.157 1.00 94.81 84 VAL A CA 1
ATOM 659 C C . VAL A 1 84 ? 3.190 -2.801 -10.224 1.00 94.81 84 VAL A C 1
ATOM 661 O O . VAL A 1 84 ? 4.094 -2.840 -11.051 1.00 94.81 84 VAL A O 1
ATOM 664 N N . LYS A 1 85 ? 2.135 -3.620 -10.261 1.00 95.00 85 LYS A N 1
ATOM 665 C CA . LYS A 1 85 ? 1.984 -4.677 -11.260 1.00 95.00 85 LYS A CA 1
ATOM 666 C C . LYS A 1 85 ? 2.098 -4.118 -12.677 1.00 95.00 85 LYS A C 1
ATOM 668 O O . LYS A 1 85 ? 2.976 -4.516 -13.428 1.00 95.00 85 LYS A O 1
ATOM 673 N N . LYS A 1 86 ? 1.280 -3.120 -13.016 1.00 92.56 86 LYS A N 1
ATOM 674 C CA . LYS A 1 86 ? 1.243 -2.532 -14.361 1.00 92.56 86 LYS A CA 1
ATOM 675 C C . LYS A 1 86 ? 2.597 -1.974 -14.810 1.00 92.56 86 LYS A C 1
ATOM 677 O O . LYS A 1 86 ? 3.003 -2.197 -15.945 1.00 92.56 86 LYS A O 1
ATOM 682 N N . TYR A 1 87 ? 3.273 -1.207 -13.955 1.00 90.81 87 TYR A N 1
ATOM 683 C CA . TYR A 1 87 ? 4.509 -0.520 -14.342 1.00 90.81 87 TYR A CA 1
ATOM 684 C C . TYR A 1 87 ? 5.754 -1.397 -14.237 1.00 90.81 87 TYR A C 1
ATOM 686 O O . TYR A 1 87 ? 6.696 -1.179 -14.997 1.00 90.81 87 TYR A O 1
ATOM 694 N N . CYS A 1 88 ? 5.778 -2.363 -13.319 1.00 91.62 88 CYS A N 1
ATOM 695 C CA . CYS A 1 88 ? 6.876 -3.316 -13.230 1.00 91.62 88 CYS A CA 1
ATOM 696 C C . CYS A 1 88 ? 6.792 -4.352 -14.355 1.00 91.62 88 CYS A C 1
ATOM 698 O O . CYS A 1 88 ? 7.797 -4.540 -15.029 1.00 91.62 88 CYS A O 1
ATOM 700 N N . ASP A 1 89 ? 5.601 -4.884 -14.666 1.00 92.56 89 ASP A N 1
ATOM 701 C CA . ASP A 1 89 ? 5.409 -5.790 -15.811 1.00 92.56 89 ASP A CA 1
ATOM 702 C C . ASP A 1 89 ? 5.840 -5.086 -17.124 1.00 92.56 89 ASP A C 1
ATOM 704 O O . ASP A 1 89 ? 6.596 -5.641 -17.920 1.00 92.56 89 ASP A O 1
ATOM 708 N N . TYR A 1 90 ? 5.471 -3.809 -17.306 1.00 89.12 90 TYR A N 1
ATOM 709 C CA . TYR A 1 90 ? 5.922 -2.989 -18.442 1.00 89.12 90 TYR A CA 1
ATOM 710 C C . TYR A 1 90 ? 7.444 -2.742 -18.458 1.00 89.12 90 TYR A C 1
ATOM 712 O O . TYR A 1 90 ? 8.076 -2.753 -19.515 1.00 89.12 90 TYR A O 1
ATOM 720 N N . SER A 1 91 ? 8.056 -2.504 -17.294 1.00 89.00 91 SER A N 1
ATOM 721 C CA . SER A 1 91 ? 9.511 -2.338 -17.181 1.00 89.00 91 SER A CA 1
ATOM 722 C C . SER A 1 91 ? 10.251 -3.617 -17.583 1.00 89.00 91 SER A C 1
ATOM 724 O O . SER A 1 91 ? 11.253 -3.545 -18.298 1.00 89.00 91 SER A O 1
ATOM 726 N N . ASP A 1 92 ? 9.751 -4.774 -17.157 1.00 88.25 92 ASP A N 1
ATOM 727 C CA . ASP A 1 92 ? 10.345 -6.079 -17.444 1.00 88.25 92 ASP A CA 1
ATOM 728 C C . ASP A 1 92 ? 10.202 -6.443 -18.930 1.00 88.25 92 ASP A C 1
ATOM 730 O O . ASP A 1 92 ? 11.137 -6.972 -19.540 1.00 88.25 92 ASP A O 1
ATOM 734 N N . GLU A 1 93 ? 9.081 -6.080 -19.559 1.00 87.75 93 GLU A N 1
ATOM 735 C CA . GLU A 1 93 ? 8.873 -6.220 -21.005 1.00 87.75 93 GLU A CA 1
ATOM 736 C C . GLU A 1 93 ? 9.860 -5.356 -21.816 1.00 87.75 93 GLU A C 1
ATOM 738 O O . GLU A 1 93 ? 10.481 -5.829 -22.776 1.00 87.75 93 GLU A O 1
ATOM 743 N N . LEU A 1 94 ? 10.089 -4.104 -21.401 1.00 85.25 94 LEU A N 1
ATOM 744 C CA . LEU A 1 94 ? 11.088 -3.228 -22.025 1.00 85.25 94 LEU A CA 1
ATOM 745 C C . LEU A 1 94 ? 12.521 -3.756 -21.865 1.00 85.25 94 LEU A C 1
ATOM 747 O O . LEU A 1 94 ? 13.329 -3.653 -22.788 1.00 85.25 94 LEU A O 1
ATOM 751 N N . GLN A 1 95 ? 12.862 -4.323 -20.706 1.00 83.38 95 GLN A N 1
ATOM 752 C CA . GLN A 1 95 ? 14.179 -4.932 -20.502 1.00 83.38 95 GLN A CA 1
ATOM 753 C C . GLN A 1 95 ? 14.356 -6.199 -21.343 1.00 83.38 95 GLN A C 1
ATOM 755 O O . GLN A 1 95 ? 15.405 -6.391 -21.963 1.00 83.38 95 GLN A O 1
ATOM 760 N N . SER A 1 96 ? 13.317 -7.030 -21.417 1.00 83.56 96 SER A N 1
ATOM 761 C CA . SER A 1 96 ? 13.329 -8.270 -22.192 1.00 83.56 96 SER A CA 1
ATOM 762 C C . SER A 1 96 ? 13.454 -7.989 -23.688 1.00 83.56 96 SER A C 1
ATOM 764 O O . SER A 1 96 ? 14.312 -8.561 -24.357 1.00 83.56 96 SER A O 1
ATOM 766 N N . SER A 1 97 ? 12.664 -7.054 -24.221 1.00 79.50 97 SER A N 1
ATOM 767 C CA . SER A 1 97 ? 12.737 -6.658 -25.634 1.00 79.50 97 SER A CA 1
ATOM 768 C C . SER A 1 97 ? 14.109 -6.089 -26.015 1.00 79.50 97 SER A C 1
ATOM 770 O O . SER A 1 97 ? 14.608 -6.391 -27.099 1.00 79.50 97 SER A O 1
ATOM 772 N N . ARG A 1 98 ? 14.782 -5.362 -25.109 1.00 71.44 98 ARG A N 1
ATOM 773 C CA . ARG A 1 98 ? 16.169 -4.900 -25.299 1.00 71.44 98 ARG A CA 1
ATOM 774 C C . ARG A 1 98 ? 17.177 -6.051 -25.355 1.00 71.44 98 ARG A C 1
ATOM 776 O O . ARG A 1 98 ? 18.105 -6.001 -26.159 1.00 71.44 98 ARG A O 1
ATOM 783 N N . PHE A 1 99 ? 17.015 -7.079 -24.519 1.00 68.31 99 PHE A N 1
ATOM 784 C CA . PHE A 1 99 ? 17.912 -8.240 -24.515 1.00 68.31 99 PHE A CA 1
ATOM 785 C C . PHE A 1 99 ? 17.898 -8.975 -25.864 1.00 68.31 99 PHE A C 1
ATOM 787 O O . PHE A 1 99 ? 18.955 -9.366 -26.365 1.00 68.31 99 PHE A O 1
ATOM 794 N N . TRP A 1 100 ? 16.716 -9.101 -26.478 1.00 68.62 100 TRP A N 1
ATOM 795 C CA . TRP A 1 100 ? 16.545 -9.756 -27.777 1.00 68.62 100 TRP A CA 1
ATOM 796 C C . TRP A 1 100 ? 16.885 -8.843 -28.971 1.00 68.62 100 TRP A C 1
ATOM 798 O O . TRP A 1 100 ? 17.445 -9.322 -29.954 1.00 68.62 100 TRP A O 1
ATOM 808 N N . ASN A 1 101 ? 16.650 -7.527 -28.874 1.00 66.44 101 ASN A N 1
ATOM 809 C CA . ASN A 1 101 ? 16.968 -6.539 -29.915 1.00 66.44 101 ASN A CA 1
ATOM 810 C C . ASN A 1 101 ? 18.244 -5.741 -29.590 1.00 66.44 101 ASN A C 1
ATOM 812 O O . ASN A 1 101 ? 18.213 -4.533 -29.364 1.00 66.44 101 ASN A O 1
ATOM 816 N N . LYS A 1 102 ? 19.408 -6.400 -29.637 1.00 57.72 102 LYS A N 1
ATOM 817 C CA . LYS A 1 102 ? 20.734 -5.776 -29.422 1.00 57.72 102 LYS A CA 1
ATOM 818 C C . LYS A 1 102 ? 21.118 -4.646 -30.404 1.00 57.72 102 LYS A C 1
ATOM 820 O O . LYS A 1 102 ? 22.190 -4.069 -30.247 1.00 57.72 102 LYS A O 1
ATOM 825 N N . SER A 1 103 ? 20.299 -4.331 -3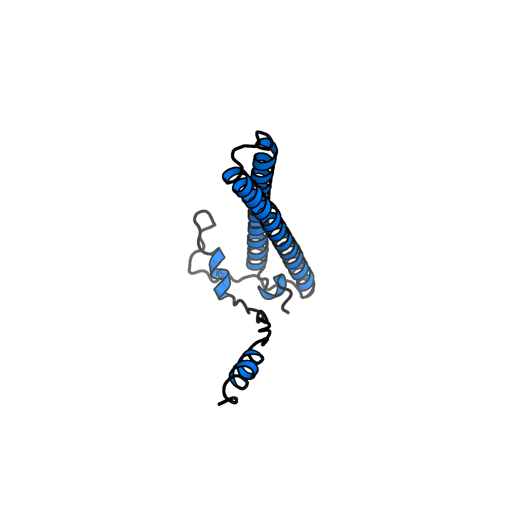1.414 1.00 53.47 103 SER A N 1
ATOM 826 C CA . SER A 1 103 ? 20.685 -3.470 -32.547 1.00 53.47 103 SER A CA 1
ATOM 827 C C . SER A 1 103 ? 20.066 -2.065 -32.568 1.00 53.47 103 SER A C 1
ATOM 829 O O . SER A 1 103 ? 20.429 -1.268 -33.432 1.00 53.47 103 SER A O 1
ATOM 831 N N . THR A 1 104 ? 19.151 -1.720 -31.662 1.00 55.66 104 THR A N 1
ATOM 832 C CA . THR A 1 104 ? 18.519 -0.389 -31.654 1.00 55.66 104 THR A CA 1
ATOM 833 C C . THR A 1 104 ? 19.114 0.476 -30.548 1.00 55.66 104 THR A C 1
ATOM 835 O O . THR A 1 104 ? 18.724 0.370 -29.391 1.00 55.66 104 THR A O 1
ATOM 838 N N . GLY A 1 105 ? 20.051 1.360 -30.905 1.00 53.47 105 GLY A N 1
ATOM 839 C CA . GLY A 1 105 ? 20.689 2.343 -30.012 1.00 53.47 105 GLY A CA 1
ATOM 840 C C . GLY A 1 105 ? 19.765 3.444 -29.462 1.00 53.47 105 GLY A C 1
ATOM 841 O O . GLY A 1 105 ? 20.245 4.500 -29.065 1.00 53.47 105 GLY A O 1
ATOM 842 N N . GLY A 1 106 ? 18.450 3.225 -29.443 1.00 57.53 106 GLY A N 1
ATOM 843 C CA . GLY A 1 106 ? 17.471 4.111 -28.825 1.00 57.53 106 GLY A CA 1
ATOM 844 C C . GLY A 1 106 ? 16.637 3.327 -27.821 1.00 57.53 106 GLY A C 1
ATOM 845 O O . GLY A 1 106 ? 15.934 2.415 -28.238 1.00 57.53 106 GLY A O 1
ATOM 846 N N . SER A 1 107 ? 16.754 3.669 -26.527 1.00 62.03 107 SER A N 1
ATOM 847 C CA . SER A 1 107 ? 15.755 3.467 -25.445 1.00 62.03 107 SER A CA 1
ATOM 848 C C . SER A 1 107 ? 16.369 3.286 -24.038 1.00 62.03 107 SER A C 1
ATOM 850 O O . SER A 1 107 ? 15.629 3.051 -23.084 1.00 62.03 107 SER A O 1
ATOM 852 N N . ASP A 1 108 ? 17.680 3.448 -23.822 1.00 71.38 108 ASP A N 1
ATOM 853 C CA . ASP A 1 108 ? 18.259 3.333 -22.463 1.00 71.38 108 ASP A CA 1
ATOM 854 C C . ASP A 1 108 ? 17.551 4.244 -21.447 1.00 71.38 108 ASP A C 1
ATOM 856 O O . ASP A 1 108 ? 17.252 3.844 -20.323 1.00 71.38 108 ASP A O 1
ATOM 860 N N . GLN A 1 109 ? 17.182 5.452 -21.874 1.00 80.75 109 GLN A N 1
ATOM 861 C CA . GLN A 1 109 ? 16.466 6.405 -21.036 1.00 80.75 109 GLN A CA 1
ATOM 862 C C . GLN A 1 109 ? 15.041 5.952 -20.684 1.00 80.75 109 GLN A C 1
ATOM 864 O O . GLN A 1 109 ? 14.625 6.117 -19.540 1.00 80.75 109 GLN A O 1
ATOM 869 N N . GLN A 1 110 ? 14.294 5.366 -21.623 1.00 82.69 110 GLN A N 1
ATOM 870 C CA . GLN A 1 110 ? 12.909 4.939 -21.388 1.00 82.69 110 GLN A CA 1
ATOM 871 C C . GLN A 1 110 ? 12.854 3.696 -20.494 1.00 82.69 110 GLN A C 1
ATOM 873 O O . GLN A 1 110 ? 12.043 3.647 -19.568 1.00 82.69 110 GLN A O 1
ATOM 878 N N . THR A 1 111 ? 13.760 2.737 -20.703 1.00 83.50 111 THR A N 1
ATOM 879 C CA . THR A 1 111 ? 13.896 1.555 -19.841 1.00 83.50 111 THR A CA 1
ATOM 880 C C . THR A 1 111 ? 14.311 1.960 -18.425 1.00 83.50 111 THR A C 1
ATOM 882 O O . THR A 1 111 ? 13.700 1.518 -17.453 1.00 83.50 111 THR A O 1
ATOM 885 N N . ASN A 1 112 ? 15.280 2.873 -18.289 1.00 86.19 112 ASN A N 1
ATOM 886 C CA . ASN A 1 112 ? 15.697 3.384 -16.982 1.00 86.19 112 ASN A CA 1
ATOM 887 C C . ASN A 1 112 ? 14.571 4.164 -16.284 1.00 86.19 112 ASN A C 1
ATOM 889 O O . ASN A 1 112 ? 14.352 3.993 -15.086 1.00 86.19 112 ASN A O 1
ATOM 893 N N . GLN A 1 113 ? 13.811 4.986 -17.014 1.00 89.56 113 GLN A N 1
ATOM 894 C CA . GLN A 1 113 ? 12.655 5.694 -16.455 1.00 89.56 113 GLN A CA 1
ATOM 895 C C . GLN A 1 113 ? 11.550 4.736 -15.995 1.00 89.56 113 GLN A C 1
ATOM 897 O O . GLN A 1 113 ? 10.953 4.968 -14.942 1.00 89.56 113 GLN A O 1
ATOM 902 N N . ALA A 1 114 ? 11.275 3.666 -16.746 1.00 88.44 114 ALA A N 1
ATOM 903 C CA . ALA A 1 114 ? 10.306 2.646 -16.351 1.00 88.44 114 ALA A CA 1
ATOM 904 C C . ALA A 1 114 ? 10.750 1.914 -15.072 1.00 88.44 114 ALA A C 1
ATOM 906 O O . ALA A 1 114 ? 9.959 1.799 -14.134 1.00 88.44 114 ALA A O 1
ATOM 907 N N . ALA A 1 115 ? 12.029 1.536 -14.979 1.00 89.25 115 ALA A N 1
ATOM 908 C CA . ALA A 1 115 ? 12.595 0.893 -13.793 1.00 89.25 115 ALA A CA 1
ATOM 909 C C . ALA A 1 115 ? 12.552 1.803 -12.549 1.00 89.25 115 ALA A C 1
ATOM 911 O O . ALA A 1 115 ? 12.155 1.369 -11.461 1.00 89.25 115 ALA A O 1
ATOM 912 N N . LEU A 1 116 ? 12.889 3.090 -12.702 1.00 92.88 116 LEU A N 1
ATOM 913 C CA . LEU A 1 116 ? 12.786 4.081 -11.624 1.00 92.88 116 LEU A CA 1
ATOM 914 C C . LEU A 1 116 ? 11.336 4.268 -11.161 1.00 92.88 116 LEU A C 1
ATOM 916 O O . LEU A 1 116 ? 11.080 4.310 -9.957 1.00 92.88 116 LEU A O 1
ATOM 920 N N . LYS A 1 117 ? 10.377 4.327 -12.094 1.00 93.62 117 LYS A N 1
ATOM 921 C CA . LYS A 1 117 ? 8.946 4.409 -11.766 1.00 93.62 117 LYS A CA 1
ATOM 922 C C . LYS A 1 117 ? 8.455 3.163 -11.031 1.00 93.62 117 LYS A C 1
ATOM 924 O O . LYS A 1 117 ? 7.790 3.309 -10.011 1.00 93.62 117 LYS A O 1
ATOM 929 N N . CYS A 1 118 ? 8.809 1.962 -11.493 1.00 93.19 118 CYS A N 1
ATOM 930 C CA . CYS A 1 118 ? 8.494 0.711 -10.794 1.00 93.19 118 CYS A CA 1
ATOM 931 C C . CYS A 1 118 ? 9.055 0.727 -9.359 1.00 93.19 118 CYS A C 1
ATOM 933 O O . CYS A 1 118 ? 8.337 0.424 -8.409 1.00 93.19 118 CYS A O 1
ATOM 935 N N . THR A 1 119 ? 10.301 1.173 -9.178 1.00 94.50 119 THR A N 1
ATOM 936 C CA . THR A 1 119 ? 10.935 1.274 -7.851 1.00 94.50 119 THR A CA 1
ATOM 937 C C . THR A 1 119 ? 10.218 2.271 -6.937 1.00 94.50 119 THR A C 1
ATOM 939 O O . THR A 1 119 ? 9.951 1.967 -5.776 1.00 94.50 119 THR A O 1
ATOM 942 N N . ALA A 1 120 ? 9.860 3.450 -7.452 1.00 95.06 120 ALA A N 1
ATOM 943 C CA . ALA A 1 120 ? 9.111 4.450 -6.691 1.00 95.06 120 ALA A CA 1
ATOM 944 C C . ALA A 1 120 ? 7.715 3.9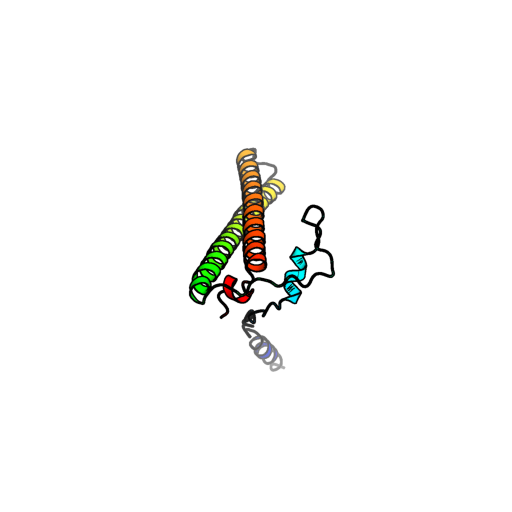44 -6.287 1.00 95.06 120 ALA A C 1
ATOM 946 O O . ALA A 1 120 ? 7.275 4.168 -5.162 1.00 95.06 120 ALA A O 1
ATOM 947 N N . LEU A 1 121 ? 7.031 3.227 -7.182 1.00 94.88 121 LEU A N 1
ATOM 948 C CA . LEU A 1 121 ? 5.725 2.635 -6.895 1.00 94.88 121 LEU A CA 1
ATOM 949 C C . LEU A 1 121 ? 5.810 1.510 -5.858 1.00 94.88 121 LEU A C 1
ATOM 951 O O . LEU A 1 121 ? 4.917 1.415 -5.023 1.00 94.88 121 LEU A O 1
ATOM 955 N N . LYS A 1 122 ? 6.883 0.707 -5.859 1.00 94.44 122 LYS A N 1
ATOM 956 C CA . LYS A 1 122 ? 7.129 -0.300 -4.813 1.00 94.44 122 LYS A CA 1
ATOM 957 C C . LYS A 1 122 ? 7.287 0.343 -3.435 1.00 94.44 122 LYS A C 1
ATOM 959 O O . LYS A 1 122 ? 6.622 -0.086 -2.503 1.00 94.44 122 LYS A O 1
ATOM 964 N N . ARG A 1 123 ? 8.058 1.431 -3.326 1.00 94.81 123 ARG A N 1
ATOM 965 C CA . ARG A 1 123 ? 8.162 2.195 -2.067 1.00 94.81 123 ARG A CA 1
ATOM 966 C C . ARG A 1 123 ? 6.812 2.742 -1.611 1.00 94.81 123 ARG A C 1
ATOM 968 O O . ARG A 1 123 ? 6.466 2.641 -0.444 1.00 94.81 123 ARG A O 1
ATOM 975 N N . LYS A 1 124 ? 6.009 3.262 -2.542 1.00 93.81 124 LYS A N 1
ATOM 976 C CA . LYS A 1 124 ? 4.653 3.727 -2.227 1.00 93.81 124 LYS A CA 1
ATOM 977 C C . LYS A 1 124 ? 3.744 2.589 -1.747 1.00 93.81 124 LYS A C 1
ATOM 979 O O . LYS A 1 124 ? 2.897 2.811 -0.890 1.00 93.81 124 LYS A O 1
ATOM 984 N N . LEU A 1 125 ? 3.895 1.383 -2.297 1.00 94.75 125 LEU A N 1
ATOM 985 C CA . LEU A 1 125 ? 3.183 0.205 -1.805 1.00 94.75 125 LEU A CA 1
ATOM 986 C C . LEU A 1 125 ? 3.601 -0.125 -0.367 1.00 94.75 125 LEU A C 1
ATOM 988 O O . LEU A 1 125 ? 2.723 -0.290 0.472 1.00 94.75 125 LEU A O 1
ATOM 992 N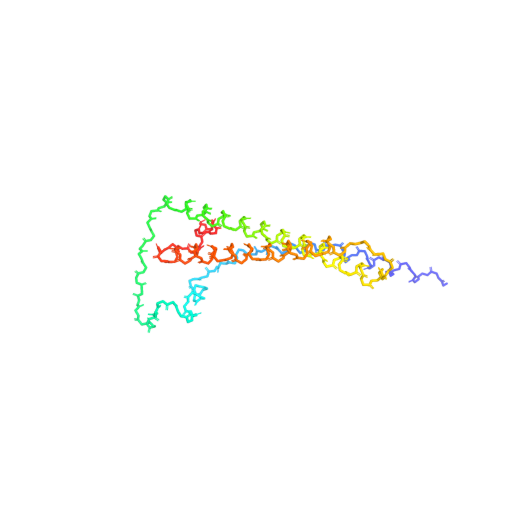 N . GLU A 1 126 ? 4.902 -0.136 -0.071 1.00 92.88 126 GLU A N 1
ATOM 993 C CA . GLU A 1 126 ? 5.420 -0.346 1.290 1.00 92.88 126 GLU A CA 1
ATOM 994 C C . GLU A 1 126 ? 4.872 0.701 2.275 1.00 92.88 126 GLU A C 1
ATOM 996 O O . GLU A 1 126 ? 4.422 0.354 3.364 1.00 92.88 126 GLU A O 1
ATOM 1001 N N . GLU A 1 127 ? 4.823 1.979 1.884 1.00 92.75 127 GLU A N 1
ATOM 1002 C CA . GLU A 1 127 ? 4.228 3.054 2.693 1.00 92.75 127 GLU A CA 1
ATOM 1003 C C . GLU A 1 127 ? 2.753 2.798 3.020 1.00 92.75 127 GLU A C 1
ATOM 1005 O O . GLU A 1 127 ? 2.324 2.985 4.159 1.00 92.75 127 GLU A O 1
ATOM 1010 N N . VAL A 1 128 ? 1.965 2.349 2.043 1.00 92.25 128 VAL A N 1
ATOM 1011 C CA . VAL A 1 128 ? 0.544 2.042 2.255 1.00 92.25 128 VAL A CA 1
ATOM 1012 C C . VAL A 1 128 ? 0.366 0.776 3.100 1.00 92.25 128 VAL A C 1
ATOM 1014 O O . VAL A 1 128 ? -0.538 0.711 3.933 1.00 92.25 128 VAL A O 1
ATOM 1017 N N . GLU A 1 129 ? 1.240 -0.219 2.952 1.00 90.00 129 GLU A N 1
ATOM 1018 C CA . GLU A 1 129 ? 1.240 -1.412 3.805 1.00 90.00 129 GLU A CA 1
ATOM 1019 C C . GLU A 1 129 ? 1.583 -1.068 5.263 1.00 90.00 129 GLU A C 1
ATOM 1021 O O . GLU A 1 129 ? 0.941 -1.587 6.180 1.00 90.00 129 GLU A O 1
ATOM 1026 N N . MET A 1 130 ? 2.500 -0.121 5.492 1.00 89.44 130 MET A N 1
ATOM 1027 C CA . MET A 1 130 ? 2.747 0.439 6.825 1.00 89.44 130 MET A CA 1
ATOM 1028 C C . MET A 1 130 ? 1.518 1.178 7.364 1.00 89.44 130 MET A C 1
ATOM 1030 O O . MET A 1 130 ? 1.120 0.930 8.498 1.00 89.44 130 MET A O 1
ATOM 1034 N N . GLN A 1 131 ? 0.845 2.003 6.553 1.00 87.94 131 GLN A N 1
ATOM 1035 C CA . GLN A 1 131 ? -0.397 2.678 6.967 1.00 87.94 131 GLN A CA 1
ATOM 1036 C C . GLN A 1 131 ? -1.497 1.688 7.369 1.00 87.94 131 GLN A C 1
ATOM 1038 O O . GLN A 1 131 ? -2.239 1.946 8.321 1.00 87.94 131 GLN A O 1
ATOM 1043 N N . LYS A 1 132 ? -1.592 0.543 6.681 1.00 89.94 132 LYS A N 1
ATOM 1044 C CA . LYS A 1 132 ? -2.487 -0.555 7.062 1.00 89.94 132 LYS A CA 1
ATOM 1045 C C . LYS A 1 132 ? -2.109 -1.159 8.399 1.00 89.94 132 LYS A C 1
ATOM 1047 O O . LYS A 1 132 ? -2.970 -1.267 9.269 1.00 89.94 132 LYS A O 1
ATOM 1052 N N . SER A 1 133 ? -0.836 -1.487 8.582 1.00 86.50 133 SER A N 1
ATOM 1053 C CA . SER A 1 133 ? -0.342 -1.988 9.863 1.00 86.50 133 SER A CA 1
ATOM 1054 C C . SER A 1 133 ? -0.630 -1.003 11.004 1.00 86.50 133 SER A C 1
ATOM 1056 O O . SER A 1 133 ? -1.114 -1.413 12.057 1.00 86.50 133 SER A O 1
ATOM 1058 N N . ASP A 1 134 ? -0.430 0.297 10.782 1.00 86.75 134 ASP A N 1
ATOM 1059 C CA . ASP A 1 134 ? -0.697 1.354 11.762 1.00 86.75 134 ASP A CA 1
ATOM 1060 C C . ASP A 1 134 ? -2.191 1.535 12.053 1.00 86.75 134 ASP A C 1
ATOM 1062 O O . ASP A 1 134 ? -2.582 1.803 13.190 1.00 86.75 134 ASP A O 1
ATOM 1066 N N . ALA A 1 135 ? -3.061 1.417 11.047 1.00 87.88 135 ALA A N 1
ATOM 1067 C CA . ALA A 1 135 ? -4.509 1.446 11.247 1.00 87.88 135 ALA A CA 1
ATOM 1068 C C . ALA A 1 135 ? -4.977 0.249 12.088 1.00 87.88 135 ALA A C 1
ATOM 1070 O O . ALA A 1 135 ? -5.725 0.432 13.049 1.00 87.88 135 ALA A O 1
ATOM 1071 N N . GLU A 1 136 ? -4.486 -0.953 11.776 1.00 87.12 136 GLU A N 1
ATOM 1072 C CA . GLU A 1 136 ? -4.781 -2.169 12.536 1.00 87.12 136 GLU A CA 1
ATOM 1073 C C . GLU A 1 136 ? -4.238 -2.086 13.975 1.00 87.12 136 GLU A C 1
ATOM 1075 O O . GLU A 1 136 ? -4.932 -2.456 14.922 1.00 87.12 136 GLU A O 1
ATOM 1080 N N . PHE A 1 137 ? -3.039 -1.531 14.164 1.00 84.81 137 PHE A N 1
ATOM 1081 C CA . PHE A 1 137 ? -2.448 -1.330 15.486 1.00 84.81 137 PHE A CA 1
ATOM 1082 C C . PHE A 1 137 ? -3.217 -0.297 16.322 1.00 84.81 137 PHE A C 1
ATOM 1084 O O . PHE A 1 137 ? -3.496 -0.542 17.495 1.00 84.81 137 PHE A O 1
ATOM 1091 N N . ARG A 1 138 ? -3.625 0.834 15.729 1.00 85.56 138 ARG A N 1
ATOM 1092 C CA . ARG A 1 138 ? -4.469 1.838 16.405 1.00 85.56 138 ARG A CA 1
ATOM 1093 C C . ARG A 1 138 ? -5.825 1.264 16.804 1.00 85.56 138 ARG A C 1
ATOM 1095 O O . ARG A 1 138 ? -6.280 1.518 17.916 1.00 85.56 138 ARG A O 1
ATOM 1102 N N . ALA A 1 139 ? -6.444 0.473 15.929 1.00 86.31 139 ALA A N 1
ATOM 1103 C CA . ALA A 1 139 ? -7.688 -0.225 16.235 1.00 86.31 139 ALA A CA 1
ATOM 1104 C C . ALA A 1 139 ? -7.500 -1.198 17.409 1.00 86.31 139 ALA A C 1
ATOM 1106 O O . ALA A 1 139 ? -8.276 -1.169 18.363 1.00 86.31 139 ALA A O 1
ATOM 1107 N N . TYR A 1 140 ? -6.419 -1.985 17.394 1.00 82.75 140 TYR A N 1
ATOM 1108 C CA . TYR A 1 140 ? -6.074 -2.874 18.501 1.00 82.75 140 TYR A CA 1
ATOM 1109 C C . TYR A 1 140 ? -5.909 -2.113 19.823 1.00 82.75 140 TYR A C 1
ATOM 1111 O O . TYR A 1 140 ? -6.535 -2.475 20.815 1.00 82.75 140 TYR A O 1
ATOM 1119 N N . GLN A 1 141 ? -5.136 -1.021 19.839 1.00 80.75 141 GLN A N 1
ATOM 1120 C CA . GLN A 1 141 ? -4.951 -0.189 21.035 1.00 80.75 141 GLN A CA 1
ATOM 1121 C C . GLN A 1 141 ? -6.258 0.433 21.545 1.00 80.75 141 GLN A C 1
ATOM 1123 O O . GLN A 1 141 ? -6.419 0.635 22.748 1.00 80.75 141 GLN A O 1
ATOM 1128 N N . ALA A 1 142 ? -7.192 0.721 20.640 1.00 82.75 142 ALA A N 1
ATOM 1129 C CA . ALA A 1 142 ? -8.504 1.266 20.960 1.00 82.75 142 ALA A CA 1
ATOM 1130 C C . ALA A 1 142 ? -9.538 0.199 21.376 1.00 82.75 142 ALA A C 1
ATOM 1132 O O . ALA A 1 142 ? -10.689 0.554 21.622 1.00 82.75 142 ALA A O 1
ATOM 1133 N N . GLY A 1 143 ? -9.163 -1.087 21.445 1.00 80.12 143 GLY A N 1
ATOM 1134 C CA . GLY A 1 143 ? -10.090 -2.180 21.766 1.00 80.12 143 GLY A CA 1
ATOM 1135 C C . GLY A 1 143 ? -11.125 -2.451 20.670 1.00 80.12 143 GLY A C 1
ATOM 1136 O O . GLY A 1 143 ? -12.174 -3.042 20.926 1.00 80.12 143 GLY A O 1
ATOM 1137 N N . VAL A 1 144 ? -10.849 -2.010 19.442 1.00 82.31 144 VAL A N 1
ATOM 1138 C CA . VAL A 1 144 ? -11.749 -2.154 18.298 1.00 82.31 144 VAL A CA 1
ATOM 1139 C C . VAL A 1 144 ? -11.678 -3.590 17.773 1.00 82.31 144 VAL A C 1
ATOM 1141 O O . VAL A 1 144 ? -10.585 -4.077 17.469 1.00 82.31 144 VAL A O 1
ATOM 1144 N N . PRO A 1 145 ? -12.821 -4.280 17.612 1.00 83.31 145 PRO A N 1
ATOM 1145 C CA . PRO A 1 145 ? -12.845 -5.611 17.023 1.00 83.31 145 PRO A CA 1
ATOM 1146 C C . PRO A 1 145 ? -12.289 -5.612 15.589 1.00 83.31 145 PRO A C 1
ATOM 1148 O O . PRO A 1 145 ? -12.615 -4.712 14.809 1.00 83.31 145 PRO A O 1
ATOM 1151 N N . PRO A 1 146 ? -11.536 -6.649 15.176 1.00 78.00 146 PRO A N 1
ATOM 1152 C CA . PRO A 1 146 ? -10.948 -6.716 13.835 1.00 78.00 146 PRO A CA 1
ATOM 1153 C C . PRO A 1 146 ? -11.995 -6.667 12.709 1.00 78.00 146 PRO A C 1
ATOM 1155 O O . PRO A 1 146 ? -11.700 -6.182 11.617 1.00 78.00 146 PRO A O 1
ATOM 1158 N N . GLY A 1 147 ? -13.227 -7.117 12.976 1.00 83.50 147 GLY A N 1
ATOM 1159 C CA . GLY A 1 147 ? -14.344 -7.031 12.034 1.00 83.50 147 GLY A CA 1
ATOM 1160 C C . GLY A 1 147 ? -14.746 -5.596 11.682 1.00 83.50 147 GLY A C 1
ATOM 1161 O O . GLY A 1 147 ? -15.158 -5.345 10.556 1.00 83.50 147 GLY A O 1
ATOM 1162 N N . TRP A 1 148 ? -14.557 -4.617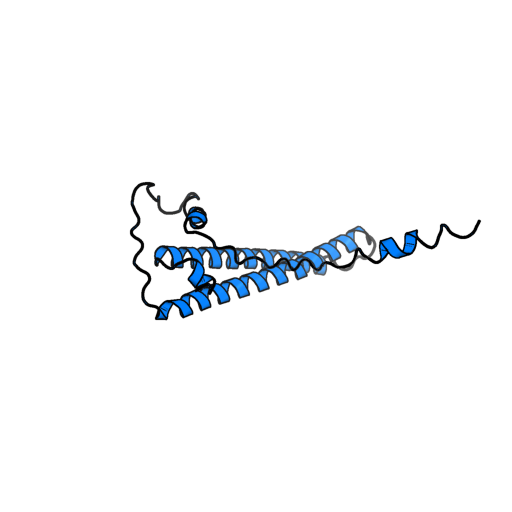 12.577 1.00 88.50 148 TRP A N 1
ATOM 1163 C CA . TRP A 1 148 ? -14.986 -3.235 12.321 1.00 88.50 148 TRP A CA 1
ATOM 1164 C C . TRP A 1 148 ? -14.160 -2.568 11.224 1.00 88.50 148 TRP A C 1
ATOM 1166 O O . TRP A 1 148 ? -14.744 -1.973 10.325 1.00 88.50 148 TRP A O 1
ATOM 1176 N N . LEU A 1 149 ? -12.831 -2.734 11.234 1.00 87.44 149 LEU A N 1
ATOM 1177 C CA . LEU A 1 149 ? -11.957 -2.261 10.147 1.00 87.44 149 LEU A CA 1
ATOM 1178 C C . LEU A 1 149 ? -12.310 -2.902 8.797 1.00 87.44 149 LEU A C 1
ATOM 1180 O O . LEU A 1 149 ? -12.077 -2.315 7.750 1.00 87.44 149 LEU A O 1
ATOM 1184 N N . ARG A 1 150 ? -12.877 -4.108 8.820 1.00 87.12 150 ARG A N 1
ATOM 1185 C CA . ARG A 1 150 ? -13.238 -4.881 7.624 1.00 87.12 150 ARG A CA 1
ATOM 1186 C C . ARG A 1 150 ? -14.701 -4.716 7.230 1.00 87.12 150 ARG A C 1
ATOM 1188 O O . ARG A 1 150 ? -15.156 -5.392 6.314 1.00 87.12 150 ARG A O 1
ATOM 1195 N N . CYS A 1 151 ? -15.444 -3.868 7.943 1.00 85.31 151 CYS A N 1
ATOM 1196 C CA . CYS A 1 151 ? -16.885 -3.698 7.776 1.00 85.31 151 CYS A CA 1
ATOM 1197 C C . CYS A 1 151 ? -17.688 -5.012 7.910 1.00 85.31 151 CYS A C 1
ATOM 1199 O O . CYS A 1 151 ? -18.730 -5.176 7.283 1.00 85.31 151 CYS A O 1
ATOM 1201 N N . GLN A 1 152 ? -17.189 -5.950 8.718 1.00 84.62 152 GLN A N 1
ATOM 1202 C CA . GLN A 1 152 ? -17.823 -7.220 9.071 1.00 84.62 152 GLN A CA 1
ATOM 1203 C C . GLN A 1 152 ? -18.445 -7.060 10.465 1.00 84.62 152 GLN A C 1
ATOM 1205 O O . GLN A 1 152 ? -17.756 -7.213 11.478 1.00 84.62 152 GLN A O 1
ATOM 1210 N N . PHE A 1 153 ? -19.719 -6.669 10.515 1.00 79.00 153 PHE A N 1
ATOM 1211 C CA . PHE A 1 153 ? -20.480 -6.431 11.746 1.00 79.00 153 PHE A CA 1
ATOM 1212 C C . PHE A 1 153 ? -21.845 -7.109 11.720 1.00 79.00 153 PHE A C 1
ATOM 1214 O O . PHE A 1 153 ? -22.377 -7.327 10.609 1.00 79.00 153 PHE A O 1
#

pLDDT: mean 71.46, std 19.92, range [37.56, 96.81]

Sequence (153 aa):
MKSTVFITLIFLLMTSTIVVFAEDEPKIFSNSDLTKYGRGDSGPSYDKGKNVTLPEPKSNSDKQEWCRLGKDVDDAMYKAREMVKKYCDYSDELQSSRFWNKSTGGSDQQTNQAALKCTALKRKLEEVEMQKSDAEFRAYQAGVPPGWLRCQF

Radius of gyration: 25.36 Å; chains: 1; bounding box: 42×57×72 Å

Secondary structure (DSSP, 8-state):
--SSSSSTTTTTSSSS--------------GGGGGGGG-STTS----TT----PPPPP-TTHHHHHHHHHHHHHHHHHHHHHHHHHHHHHHHHHHHHHHH-TT----HHHHHHHHHHHHHHHHHHHHHHHHHHHHHHHHHHTT--HHHHTT--

Foldseek 3Di:
DPPDPPPVVVVVPPPPDPPPPPPVPPPQDDPVNVCVVQDDPPDPHDPPPDPPPQPAQPDPVCLVVLQVLLVVLVVQLVVLVVQLCVLVVVLVVVVVVCVVCVDDPPDPPVSVVSVVSSVVSVVSNVVSVVSNVVSVVVCVNNVHRPCSSVVND